Protein AF-A0A537NKT7-F1 (afdb_monomer_lite)

pLDDT: mean 94.71, std 3.95, range [68.19, 98.5]

Secondary structure (DSSP, 8-state):
-HHHHHHHSTT-HHHHHHHHHHHHHHHHHHHHHHHHHHHHHHT--HHHH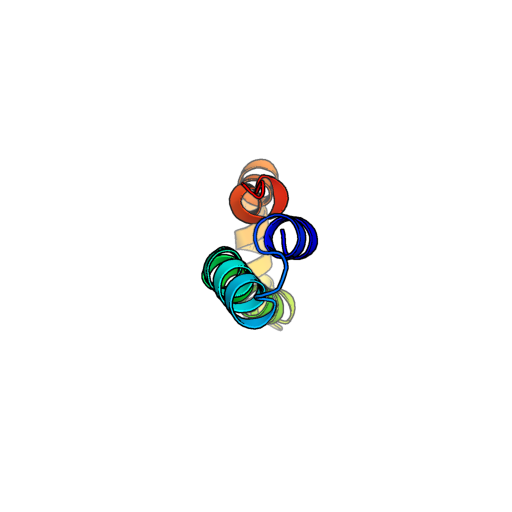HHHHHHHHHH-HHHHHHTTHHHHS----

Foldseek 3Di:
DLVVLCVVDPPCNVVSVVVVCVQCVVVVVVVVVVVVVVVVQVPDDDPSVVVSVVVDVVCDDVNVVVVCCSPVVDDRD

Structure (mmCIF, N/CA/C/O backbone):
data_AF-A0A537NKT7-F1
#
_entry.id   AF-A0A537NKT7-F1
#
loop_
_atom_site.group_PDB
_atom_site.id
_atom_site.type_symbol
_atom_site.label_atom_id
_atom_site.label_alt_id
_atom_site.label_comp_id
_atom_site.label_asym_id
_atom_site.label_entity_id
_atom_site.label_seq_id
_atom_site.pdbx_PDB_ins_code
_atom_site.Cartn_x
_atom_site.Cartn_y
_atom_site.Cartn_z
_atom_site.occupancy
_atom_site.B_iso_or_equiv
_atom_site.auth_seq_id
_atom_site.auth_comp_id
_atom_site.auth_asym_id
_atom_site.auth_atom_id
_atom_site.pdbx_PDB_model_num
ATOM 1 N N . MET A 1 1 ? -7.708 0.921 13.760 1.00 88.50 1 MET A N 1
ATOM 2 C CA . MET A 1 1 ? -8.847 0.167 13.191 1.00 88.50 1 MET A CA 1
ATOM 3 C C . MET A 1 1 ? -9.186 -1.040 14.048 1.00 88.50 1 MET A C 1
ATOM 5 O O . MET A 1 1 ? -10.167 -0.932 14.757 1.00 88.50 1 MET A O 1
ATOM 9 N N . LEU A 1 2 ? -8.377 -2.109 14.119 1.00 94.31 2 LEU A N 1
ATOM 10 C CA . LEU A 1 2 ? -8.728 -3.268 14.966 1.00 94.31 2 LEU A CA 1
ATOM 11 C C . LEU A 1 2 ? -8.923 -2.905 16.449 1.00 94.31 2 LEU A C 1
ATOM 13 O O . LEU A 1 2 ? -9.967 -3.202 17.008 1.00 94.31 2 LEU A O 1
ATOM 17 N N . ALA A 1 3 ? -7.970 -2.191 17.059 1.00 95.12 3 ALA A N 1
ATOM 18 C CA . ALA A 1 3 ? -8.106 -1.738 18.448 1.00 95.12 3 ALA A CA 1
ATOM 19 C C . ALA A 1 3 ? -9.359 -0.867 18.674 1.00 95.12 3 ALA A C 1
ATOM 21 O O . ALA A 1 3 ? -10.024 -1.006 19.692 1.00 95.12 3 ALA A O 1
ATOM 22 N N . ARG A 1 4 ? -9.719 -0.024 17.691 1.00 95.12 4 ARG A N 1
ATOM 23 C CA . ARG A 1 4 ? -10.958 0.772 17.712 1.00 95.12 4 ARG A CA 1
ATOM 24 C C . ARG A 1 4 ? -12.190 -0.140 17.698 1.00 95.12 4 ARG A C 1
ATOM 26 O O . ARG A 1 4 ? -13.049 0.012 18.551 1.00 95.12 4 ARG A O 1
ATOM 33 N N . ARG A 1 5 ? -12.244 -1.119 16.790 1.00 95.62 5 ARG A N 1
ATOM 34 C CA . ARG A 1 5 ? -13.362 -2.071 16.700 1.00 95.62 5 ARG A CA 1
ATOM 35 C C . ARG A 1 5 ? -13.509 -2.934 17.951 1.00 95.62 5 ARG A C 1
ATOM 37 O O . ARG A 1 5 ? -14.624 -3.140 18.405 1.00 95.62 5 ARG A O 1
ATOM 44 N N . LEU A 1 6 ? -12.400 -3.367 18.549 1.00 96.94 6 LEU A N 1
ATOM 45 C CA . LEU A 1 6 ? -12.418 -4.095 19.821 1.00 96.94 6 LEU A CA 1
ATOM 46 C C . LEU A 1 6 ? -12.942 -3.234 20.980 1.00 96.94 6 LEU A C 1
ATOM 48 O O . LEU A 1 6 ? -13.654 -3.747 21.834 1.00 96.94 6 LEU A O 1
ATOM 52 N N . ALA A 1 7 ? -12.619 -1.937 21.002 1.00 96.50 7 ALA A N 1
ATOM 53 C CA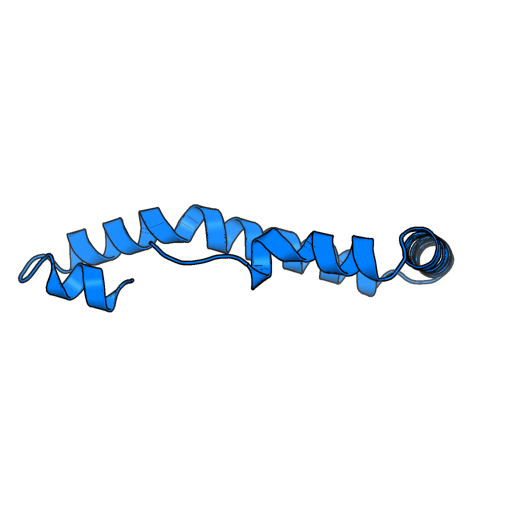 . ALA A 1 7 ? -13.133 -1.009 22.010 1.00 96.50 7 ALA A CA 1
ATOM 54 C C . ALA A 1 7 ? -14.624 -0.672 21.813 1.00 96.50 7 ALA A C 1
ATOM 56 O O . ALA A 1 7 ? -15.339 -0.486 22.790 1.00 96.50 7 ALA A O 1
ATOM 57 N N . GLU A 1 8 ? -15.096 -0.605 20.564 1.00 95.81 8 GLU A N 1
ATOM 58 C CA . GLU A 1 8 ? -16.506 -0.352 20.220 1.00 95.81 8 GLU A CA 1
ATOM 59 C C . GLU A 1 8 ? -17.416 -1.570 20.458 1.00 95.81 8 GLU A C 1
ATOM 61 O O . GLU A 1 8 ? -18.624 -1.405 20.612 1.00 95.81 8 GLU A O 1
ATOM 66 N N . MET A 1 9 ? -16.855 -2.785 20.491 1.00 95.69 9 MET A N 1
ATOM 67 C CA . MET A 1 9 ? -17.594 -4.048 20.627 1.00 95.69 9 MET A CA 1
ATOM 68 C C . MET A 1 9 ? -17.067 -4.888 21.807 1.00 95.69 9 MET A C 1
ATOM 70 O O . MET A 1 9 ? -16.555 -5.998 21.608 1.00 95.69 9 MET A O 1
ATOM 74 N N . PRO A 1 10 ? -17.155 -4.385 23.054 1.00 94.31 10 PRO A N 1
ATOM 75 C CA . PRO A 1 10 ? -16.693 -5.129 24.219 1.00 94.31 10 PRO A CA 1
ATOM 76 C C . PRO A 1 10 ? -17.496 -6.429 24.372 1.00 94.31 10 PRO A C 1
ATOM 78 O O . PRO A 1 10 ? -18.723 -6.421 24.356 1.00 94.31 10 PRO A O 1
ATOM 81 N N . GLY A 1 11 ? -16.798 -7.558 24.512 1.00 95.19 11 GLY A N 1
ATOM 82 C CA . GLY A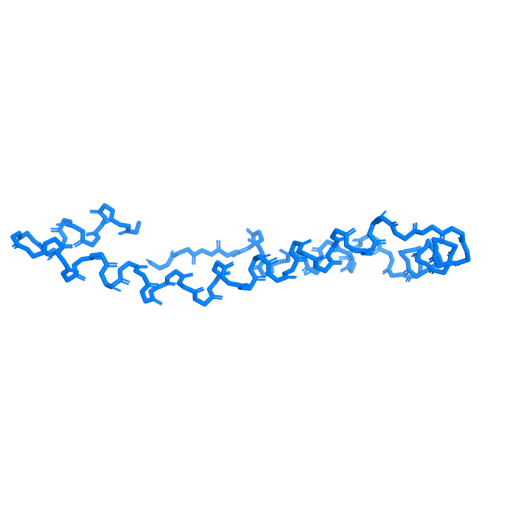 1 11 ? -17.417 -8.886 24.619 1.00 95.19 11 GLY A CA 1
ATOM 83 C C . GLY A 1 11 ? -17.726 -9.578 23.284 1.00 95.19 11 GLY A C 1
ATOM 84 O O . GLY A 1 11 ? -18.001 -10.774 23.299 1.00 95.19 11 GLY A O 1
ATOM 85 N N . ASP A 1 12 ? -17.595 -8.894 22.140 1.00 97.25 12 ASP A N 1
ATOM 86 C CA . ASP A 1 12 ? -17.732 -9.490 20.799 1.00 97.25 12 ASP A CA 1
ATOM 87 C C . ASP A 1 12 ? -16.460 -9.298 19.956 1.00 97.25 12 ASP A C 1
ATOM 89 O O . ASP A 1 12 ? -16.411 -8.589 18.946 1.00 97.25 12 ASP A O 1
ATOM 93 N N . ALA A 1 13 ? -15.387 -9.976 20.369 1.00 96.88 13 ALA A N 1
ATOM 94 C CA . ALA A 1 13 ? -14.118 -9.945 19.644 1.00 96.88 13 ALA A CA 1
ATOM 95 C C . ALA A 1 13 ? -14.246 -10.494 18.210 1.00 96.88 13 ALA A C 1
ATOM 97 O O . ALA A 1 13 ? -13.566 -10.023 17.297 1.00 96.88 13 ALA A O 1
ATOM 98 N N . SER A 1 14 ? -15.120 -11.481 17.987 1.00 97.75 14 SER A N 1
ATOM 99 C CA . SER A 1 14 ? -15.334 -12.058 16.658 1.00 97.75 14 SER A CA 1
ATOM 100 C C . SER A 1 14 ? -16.011 -11.071 15.704 1.00 97.75 14 SER A C 1
ATOM 102 O O . SER A 1 14 ? -15.582 -10.955 14.555 1.00 97.75 14 SER A O 1
ATOM 104 N N . GLY A 1 15 ? -17.033 -10.341 16.159 1.00 97.81 15 GLY A N 1
ATOM 105 C CA . GLY A 1 15 ? -17.649 -9.245 15.410 1.00 97.81 15 GLY A CA 1
ATOM 106 C C . GLY A 1 15 ? -16.647 -8.140 15.091 1.00 97.81 15 GLY A C 1
ATOM 107 O O . GLY A 1 15 ? -16.501 -7.766 13.927 1.00 97.81 15 GLY A O 1
ATOM 108 N N . ALA A 1 16 ? -15.858 -7.716 16.081 1.00 97.44 16 ALA A N 1
ATOM 109 C CA . ALA A 1 16 ? -14.833 -6.689 15.896 1.00 97.44 16 ALA A CA 1
ATOM 110 C C . ALA A 1 16 ? -13.789 -7.054 14.824 1.00 97.44 16 ALA A C 1
ATOM 112 O O . ALA A 1 16 ? -13.402 -6.207 14.013 1.00 97.44 16 ALA A O 1
ATOM 113 N N . VAL A 1 17 ? -13.330 -8.312 14.796 1.00 97.44 17 VAL A N 1
ATOM 114 C CA . VAL A 1 17 ? -12.376 -8.788 13.780 1.00 97.44 17 VAL A CA 1
ATOM 115 C C . VAL A 1 17 ? -13.018 -8.846 12.392 1.00 97.44 17 VAL A C 1
ATOM 117 O O . VAL A 1 17 ? -12.367 -8.452 11.425 1.00 97.44 17 VAL A O 1
ATOM 120 N N . ARG A 1 18 ? -14.287 -9.266 12.281 1.00 97.62 18 ARG A N 1
ATOM 121 C CA . ARG A 1 18 ? -15.026 -9.263 11.003 1.00 97.62 18 ARG A CA 1
ATOM 122 C C . ARG A 1 18 ? -15.209 -7.853 10.443 1.00 97.62 18 ARG A C 1
ATOM 124 O O . ARG A 1 18 ? -14.977 -7.639 9.256 1.00 97.62 18 ARG A O 1
ATOM 131 N N . GLU A 1 19 ? -15.553 -6.882 11.284 1.00 95.75 19 GLU A N 1
ATOM 132 C CA . GLU A 1 19 ? -15.664 -5.480 10.858 1.00 95.75 19 GLU A CA 1
ATOM 133 C C . GLU A 1 19 ? -14.306 -4.890 10.462 1.00 95.75 19 GLU A C 1
ATOM 135 O O . GLU A 1 19 ? -14.169 -4.217 9.442 1.00 95.75 19 GLU A O 1
ATOM 140 N N . TYR A 1 20 ? -13.251 -5.200 11.216 1.00 95.69 20 TYR A N 1
ATOM 141 C CA . TYR A 1 20 ? -11.893 -4.826 10.824 1.00 95.69 20 TYR A CA 1
ATOM 142 C C . TYR A 1 20 ? -11.492 -5.423 9.463 1.00 95.69 20 TYR A C 1
ATOM 144 O O . TYR A 1 20 ? -10.875 -4.741 8.635 1.00 95.69 20 TYR A O 1
ATOM 152 N N . GLU A 1 21 ? -11.821 -6.693 9.222 1.00 96.75 21 GLU A N 1
ATOM 153 C CA . GLU A 1 21 ? -11.569 -7.350 7.944 1.00 96.75 21 GLU A CA 1
ATOM 154 C C . GLU A 1 21 ? -12.336 -6.661 6.810 1.00 96.75 21 GLU A C 1
ATOM 156 O O . GLU A 1 21 ? -11.726 -6.334 5.788 1.00 96.75 21 GLU A O 1
ATOM 161 N N . SER A 1 22 ? -13.629 -6.374 6.998 1.00 94.62 22 SER A N 1
ATOM 162 C CA . SER A 1 22 ? -14.483 -5.736 5.988 1.00 94.62 22 SER A CA 1
ATOM 163 C C . SER A 1 22 ? -13.923 -4.372 5.545 1.00 94.62 22 SER A C 1
ATOM 165 O O . SER A 1 22 ? -13.834 -4.088 4.343 1.00 94.62 22 SER A O 1
ATOM 167 N N . GLU A 1 23 ? -13.420 -3.574 6.494 1.00 93.19 23 GLU A N 1
ATOM 168 C CA . GLU A 1 23 ? -12.785 -2.276 6.244 1.00 93.19 23 GLU A CA 1
ATOM 169 C C . GLU A 1 23 ? -11.462 -2.392 5.472 1.00 93.19 23 GLU A C 1
ATOM 171 O O . GLU A 1 23 ? -11.111 -1.532 4.654 1.00 93.19 23 GLU A O 1
ATOM 176 N N . ARG A 1 24 ? -10.676 -3.440 5.742 1.00 95.50 24 ARG A N 1
ATOM 177 C CA . ARG A 1 24 ? -9.288 -3.546 5.264 1.00 95.50 24 ARG A CA 1
ATOM 178 C C . ARG A 1 24 ? -9.133 -4.391 4.013 1.00 95.50 24 ARG A C 1
ATOM 180 O O . ARG A 1 24 ? -8.240 -4.095 3.213 1.00 95.50 24 ARG A O 1
ATOM 187 N N . TYR A 1 25 ? -9.986 -5.392 3.816 1.00 96.00 25 TYR A N 1
ATOM 188 C CA . TYR A 1 25 ? -9.825 -6.441 2.811 1.00 96.00 25 TYR A CA 1
ATOM 189 C C . TYR A 1 25 ? -9.595 -5.881 1.404 1.00 96.00 25 TYR A C 1
ATOM 191 O O . TYR A 1 25 ? -8.591 -6.170 0.747 1.00 96.00 25 TYR A O 1
ATOM 199 N N . ARG A 1 26 ? -10.489 -5.000 0.936 1.00 95.19 26 ARG A N 1
ATOM 200 C CA . ARG A 1 26 ? -10.401 -4.441 -0.426 1.00 95.19 26 ARG A CA 1
ATOM 201 C C . ARG A 1 26 ? -9.103 -3.657 -0.628 1.00 95.19 26 ARG A C 1
ATOM 203 O O . ARG A 1 26 ? -8.468 -3.743 -1.686 1.00 95.19 26 ARG A O 1
ATOM 210 N N . ARG A 1 27 ? -8.693 -2.900 0.393 1.00 95.88 27 ARG A N 1
ATOM 211 C CA . ARG A 1 27 ? -7.497 -2.056 0.361 1.00 95.88 27 ARG A CA 1
ATOM 212 C C . ARG A 1 27 ? -6.228 -2.899 0.331 1.00 95.88 27 ARG A C 1
ATOM 214 O O . ARG A 1 27 ? -5.385 -2.665 -0.537 1.00 95.88 27 ARG A O 1
ATOM 221 N N . THR A 1 28 ? -6.088 -3.865 1.235 1.00 97.19 28 THR A N 1
ATOM 222 C CA . THR A 1 28 ? -4.900 -4.729 1.322 1.00 97.19 28 THR A CA 1
ATOM 223 C C . THR A 1 28 ? -4.767 -5.617 0.087 1.00 97.19 28 THR A C 1
ATOM 225 O O . THR A 1 28 ? -3.677 -5.705 -0.480 1.00 97.19 28 THR A O 1
ATOM 228 N N . ALA A 1 29 ? -5.873 -6.152 -0.438 1.00 98.12 29 ALA A N 1
ATOM 229 C CA . ALA A 1 29 ? -5.876 -6.899 -1.693 1.00 98.12 29 ALA A CA 1
ATOM 230 C C . ALA A 1 29 ? -5.381 -6.046 -2.879 1.00 98.12 29 ALA A C 1
ATOM 232 O O . ALA A 1 29 ? -4.585 -6.509 -3.704 1.00 98.12 29 ALA A O 1
ATOM 233 N N . ARG A 1 30 ? -5.792 -4.769 -2.962 1.00 97.62 30 ARG A N 1
ATOM 234 C CA . ARG A 1 30 ? -5.280 -3.830 -3.978 1.00 97.62 30 ARG A CA 1
ATOM 235 C C . ARG A 1 30 ? -3.778 -3.571 -3.814 1.00 97.62 30 ARG A C 1
ATOM 237 O O . ARG A 1 30 ? -3.078 -3.545 -4.825 1.00 97.62 30 ARG A O 1
ATOM 244 N N . ILE A 1 31 ? -3.282 -3.417 -2.580 1.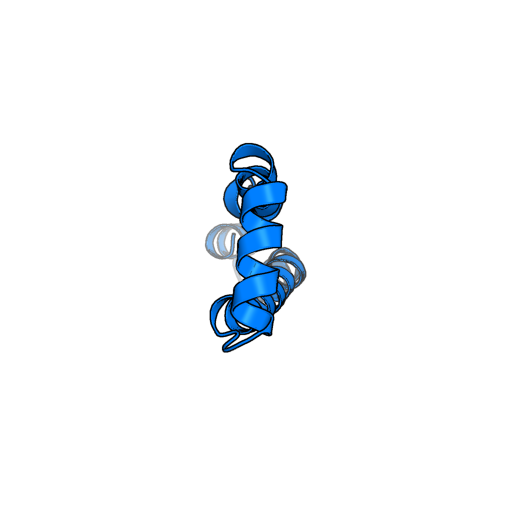00 98.00 31 ILE A N 1
ATOM 245 C CA . ILE A 1 31 ? -1.841 -3.257 -2.294 1.00 98.00 31 ILE A CA 1
ATOM 246 C C . ILE A 1 31 ? -1.060 -4.456 -2.818 1.00 98.00 31 ILE A C 1
ATOM 248 O O . ILE A 1 31 ? -0.133 -4.279 -3.603 1.00 98.00 31 ILE A O 1
ATOM 252 N N . GLN A 1 32 ? -1.465 -5.670 -2.447 1.00 98.50 32 GLN A N 1
ATOM 253 C CA . GLN A 1 32 ? -0.764 -6.891 -2.841 1.00 98.50 32 GLN A CA 1
ATOM 254 C C . GLN A 1 32 ? -0.731 -7.070 -4.364 1.00 98.50 32 GLN A C 1
ATOM 256 O O . GLN A 1 32 ? 0.317 -7.373 -4.936 1.00 98.50 32 GLN A O 1
ATOM 261 N N . ARG A 1 33 ? -1.856 -6.828 -5.055 1.00 98.31 33 ARG A N 1
ATOM 262 C CA . ARG A 1 33 ? -1.903 -6.862 -6.527 1.00 98.31 33 ARG A CA 1
ATOM 263 C C . ARG A 1 33 ? -0.972 -5.824 -7.154 1.00 98.31 33 ARG A C 1
ATOM 265 O O . ARG A 1 33 ? -0.277 -6.133 -8.122 1.00 98.31 33 ARG A O 1
ATOM 272 N N . ALA A 1 34 ? -0.941 -4.607 -6.611 1.00 97.31 34 ALA A N 1
ATOM 273 C CA . ALA A 1 34 ? -0.048 -3.559 -7.092 1.00 97.31 34 ALA A CA 1
ATOM 274 C C . ALA A 1 34 ? 1.428 -3.915 -6.866 1.00 97.31 34 ALA A C 1
ATOM 276 O O . ALA A 1 34 ? 2.220 -3.759 -7.791 1.00 97.31 34 ALA A O 1
ATOM 277 N N . ALA A 1 35 ? 1.777 -4.456 -5.696 1.00 97.44 35 ALA A N 1
ATOM 278 C CA . ALA A 1 35 ? 3.127 -4.908 -5.376 1.00 97.44 35 ALA A CA 1
ATOM 279 C C . ALA A 1 35 ? 3.596 -6.012 -6.335 1.00 97.44 35 ALA A C 1
ATOM 281 O O . ALA A 1 35 ? 4.657 -5.879 -6.935 1.00 97.44 35 ALA A O 1
ATOM 282 N N . ARG A 1 36 ? 2.767 -7.038 -6.586 1.00 98.31 36 ARG A N 1
ATOM 283 C CA . ARG A 1 36 ? 3.073 -8.094 -7.571 1.00 98.31 36 ARG A CA 1
ATOM 284 C C . ARG A 1 36 ? 3.274 -7.540 -8.981 1.00 98.31 36 ARG A C 1
ATOM 286 O O . ARG A 1 36 ? 4.180 -7.964 -9.694 1.00 98.31 36 ARG A O 1
ATOM 293 N N . ARG A 1 37 ? 2.441 -6.583 -9.406 1.00 96.25 37 ARG A N 1
ATOM 294 C CA . ARG A 1 37 ? 2.603 -5.928 -10.714 1.00 96.25 37 ARG A CA 1
ATOM 295 C C . ARG A 1 37 ? 3.910 -5.140 -10.785 1.00 96.25 37 ARG A C 1
ATOM 297 O O . ARG A 1 37 ? 4.632 -5.277 -11.764 1.00 96.25 37 ARG A O 1
ATOM 304 N N . ASN A 1 38 ? 4.211 -4.350 -9.758 1.00 95.69 38 ASN A N 1
ATOM 305 C CA . ASN A 1 38 ? 5.455 -3.592 -9.678 1.00 95.69 38 ASN A CA 1
ATOM 306 C C . ASN A 1 38 ? 6.669 -4.525 -9.692 1.00 95.69 38 ASN A C 1
ATOM 308 O O . ASN A 1 38 ? 7.583 -4.279 -10.466 1.00 95.69 38 ASN A O 1
ATOM 312 N N . GLY A 1 39 ? 6.648 -5.612 -8.916 1.00 96.44 39 GLY A N 1
ATOM 313 C CA . GLY A 1 39 ? 7.707 -6.622 -8.908 1.00 96.44 39 GLY A CA 1
ATOM 314 C C . GLY A 1 39 ? 8.020 -7.127 -10.314 1.00 96.44 39 GLY A C 1
ATOM 315 O O . GLY A 1 39 ? 9.165 -7.033 -10.738 1.00 96.44 39 GLY A O 1
ATOM 316 N N . ARG A 1 40 ? 6.998 -7.538 -11.080 1.00 96.06 40 ARG A N 1
ATOM 317 C CA . ARG A 1 40 ? 7.175 -7.952 -12.484 1.00 96.06 40 ARG A CA 1
ATOM 318 C C . ARG A 1 40 ? 7.781 -6.851 -13.356 1.00 96.06 40 ARG A C 1
ATOM 320 O O . ARG A 1 40 ? 8.730 -7.118 -14.073 1.00 96.06 40 ARG A O 1
ATOM 327 N N . ILE A 1 41 ? 7.268 -5.621 -13.271 1.00 94.12 41 ILE A N 1
ATOM 328 C CA . ILE A 1 41 ? 7.745 -4.490 -14.090 1.00 94.12 41 ILE A CA 1
ATOM 329 C C . ILE A 1 41 ? 9.205 -4.135 -13.775 1.00 94.12 41 ILE A C 1
ATOM 331 O O . ILE A 1 41 ? 9.982 -3.846 -14.681 1.00 94.12 41 ILE A O 1
ATOM 335 N N . TYR A 1 42 ? 9.591 -4.121 -12.499 1.00 91.81 42 TYR A N 1
ATOM 336 C CA . TYR A 1 42 ? 10.944 -3.727 -12.103 1.00 91.81 42 TYR A CA 1
ATOM 337 C C . TYR A 1 42 ? 11.991 -4.819 -12.336 1.00 91.81 42 TYR A C 1
ATOM 339 O O . TYR A 1 42 ? 13.158 -4.471 -12.478 1.00 91.81 42 TYR A O 1
ATOM 347 N N . HIS A 1 43 ? 11.579 -6.086 -12.437 1.00 95.81 43 HIS A N 1
ATOM 348 C CA . HIS A 1 43 ? 12.455 -7.218 -12.762 1.00 95.81 43 HIS A CA 1
ATOM 349 C C . HIS A 1 43 ? 12.449 -7.593 -14.256 1.00 95.81 43 HIS A C 1
ATOM 351 O O . HIS A 1 43 ? 13.014 -8.619 -14.622 1.00 95.81 43 HIS A O 1
ATOM 357 N N . MET A 1 44 ? 11.824 -6.791 -15.127 1.00 93.81 44 MET A N 1
ATOM 358 C CA . MET A 1 44 ? 11.965 -6.954 -16.580 1.00 93.81 44 MET A CA 1
ATOM 359 C C . MET A 1 44 ? 13.442 -6.869 -16.987 1.00 93.81 44 MET A C 1
ATOM 361 O O . MET A 1 44 ? 14.179 -6.025 -16.474 1.00 93.81 44 MET A O 1
ATOM 365 N N . GLY A 1 45 ? 13.852 -7.721 -17.929 1.00 94.06 45 GLY A N 1
ATOM 366 C CA . GLY A 1 45 ? 15.210 -7.786 -18.475 1.00 94.06 45 GLY A CA 1
ATOM 367 C C . GLY A 1 45 ? 15.244 -7.542 -19.985 1.00 94.06 45 GLY A C 1
ATOM 368 O O . GLY A 1 45 ? 14.205 -7.470 -20.641 1.00 94.06 45 GLY A O 1
ATOM 369 N N . GLY A 1 46 ? 16.446 -7.403 -20.549 1.00 94.31 46 GLY A N 1
ATOM 370 C CA . GLY A 1 46 ? 16.648 -7.283 -21.998 1.00 94.31 46 GLY A CA 1
ATOM 371 C C . GLY A 1 46 ? 15.830 -6.157 -22.647 1.00 94.31 46 GLY A C 1
ATOM 372 O O . GLY A 1 46 ? 15.774 -5.035 -22.138 1.00 94.31 46 GLY A O 1
ATOM 373 N N . ALA A 1 47 ? 15.178 -6.458 -23.772 1.00 94.75 47 ALA A N 1
ATOM 374 C CA . ALA A 1 47 ? 14.388 -5.488 -24.534 1.00 94.75 47 ALA A CA 1
ATOM 375 C C . ALA A 1 47 ? 13.216 -4.885 -23.729 1.00 94.75 47 ALA A C 1
ATOM 377 O O . ALA A 1 47 ? 12.907 -3.701 -23.871 1.00 94.75 47 ALA A O 1
ATOM 378 N N . GLU A 1 48 ? 12.598 -5.654 -22.829 1.00 93.56 48 GLU A N 1
ATOM 379 C CA . GLU A 1 48 ? 11.507 -5.157 -21.982 1.00 93.56 48 GLU A CA 1
ATOM 380 C C . GLU A 1 48 ? 11.997 -4.103 -20.979 1.00 93.56 48 GLU A C 1
ATOM 382 O O . GLU A 1 48 ? 11.319 -3.101 -20.741 1.00 93.56 48 GLU A O 1
ATOM 387 N N . ALA A 1 49 ? 13.207 -4.272 -20.431 1.00 94.50 49 ALA A N 1
ATOM 388 C CA . ALA A 1 49 ? 13.822 -3.293 -19.533 1.00 94.50 49 ALA A CA 1
ATOM 389 C C . ALA A 1 49 ? 14.092 -1.951 -20.235 1.00 94.50 49 ALA A C 1
ATOM 391 O O . ALA A 1 49 ? 13.934 -0.884 -19.625 1.00 94.50 49 ALA A O 1
ATOM 392 N N . PHE A 1 50 ? 14.461 -1.998 -21.519 1.00 96.00 50 PHE A N 1
ATOM 393 C CA . PHE A 1 50 ? 14.643 -0.810 -22.351 1.00 96.00 50 PHE A CA 1
ATOM 394 C C . PHE A 1 50 ? 13.314 -0.073 -22.559 1.00 96.00 50 PHE A C 1
ATOM 396 O O . PHE A 1 50 ? 13.206 1.107 -22.214 1.00 96.00 50 PHE A O 1
ATOM 403 N N . LEU A 1 51 ? 12.268 -0.784 -22.996 1.00 95.19 51 LEU A N 1
ATOM 404 C CA . LEU A 1 51 ? 10.926 -0.213 -23.166 1.00 95.19 51 LEU A CA 1
ATOM 405 C C . LEU A 1 51 ? 10.373 0.366 -21.856 1.00 95.19 51 LEU A C 1
ATOM 407 O O . LEU A 1 51 ? 9.842 1.477 -21.842 1.00 95.19 51 LEU A O 1
ATOM 411 N N . ARG A 1 52 ? 10.557 -0.336 -20.729 1.00 94.81 52 ARG A N 1
ATOM 412 C CA . ARG A 1 52 ? 10.194 0.152 -19.389 1.00 94.81 52 ARG A CA 1
ATOM 413 C C . ARG A 1 52 ? 10.894 1.471 -19.069 1.00 94.81 52 ARG A C 1
ATOM 415 O O . ARG A 1 52 ? 10.262 2.385 -18.548 1.00 94.81 52 ARG A O 1
ATOM 422 N N . THR A 1 53 ? 12.190 1.572 -19.351 1.00 95.00 53 THR A N 1
ATOM 423 C CA . THR A 1 53 ? 12.973 2.784 -19.071 1.00 95.00 53 THR A CA 1
ATOM 424 C C . THR A 1 53 ? 12.461 3.971 -19.883 1.00 95.00 53 THR A C 1
ATOM 426 O O . THR A 1 53 ? 12.191 5.023 -19.305 1.00 95.00 53 THR A O 1
ATOM 429 N N . LEU A 1 54 ? 12.214 3.784 -21.183 1.00 96.31 54 LEU A N 1
ATOM 430 C CA . LEU A 1 54 ? 11.623 4.822 -22.032 1.00 96.31 54 LEU A CA 1
ATOM 431 C C . LEU A 1 54 ? 10.236 5.252 -21.539 1.00 96.31 54 LEU A C 1
ATOM 433 O O . LEU A 1 54 ? 9.960 6.446 -21.433 1.00 96.31 54 LEU A O 1
ATOM 437 N N . ALA A 1 55 ? 9.386 4.293 -21.165 1.00 93.88 55 ALA A N 1
ATOM 438 C CA . ALA A 1 55 ? 8.063 4.583 -20.623 1.00 93.88 55 ALA A CA 1
ATOM 439 C C . ALA A 1 55 ? 8.128 5.380 -19.307 1.00 93.88 55 ALA A C 1
ATOM 441 O O . ALA A 1 55 ? 7.319 6.285 -19.096 1.00 93.88 55 ALA A O 1
ATOM 442 N N . LEU A 1 56 ? 9.084 5.073 -18.421 1.00 92.12 56 LEU A N 1
ATOM 443 C CA . LEU A 1 56 ? 9.281 5.804 -17.163 1.00 92.12 56 LEU A CA 1
ATOM 444 C C . LEU A 1 56 ? 9.769 7.239 -17.400 1.00 92.12 56 LEU A C 1
ATOM 446 O O . LEU A 1 56 ? 9.256 8.158 -16.763 1.00 92.12 56 LEU A O 1
ATOM 450 N N . ILE A 1 57 ? 10.706 7.438 -18.333 1.00 94.44 57 ILE A N 1
ATOM 451 C CA . ILE A 1 57 ? 11.194 8.772 -18.715 1.00 94.44 57 ILE A CA 1
ATOM 452 C C . ILE A 1 57 ? 10.046 9.605 -19.297 1.00 94.44 57 ILE A C 1
ATOM 454 O O . ILE A 1 57 ? 9.795 10.712 -18.826 1.00 94.44 57 ILE A O 1
ATOM 458 N N . ALA A 1 58 ? 9.297 9.050 -20.255 1.00 95.62 58 ALA A N 1
ATOM 459 C CA . ALA A 1 58 ? 8.171 9.733 -20.894 1.00 95.62 58 ALA A CA 1
ATOM 460 C C . ALA A 1 58 ? 7.031 10.067 -19.912 1.00 95.62 58 ALA A C 1
ATOM 462 O O . ALA A 1 58 ? 6.344 11.078 -20.064 1.00 95.62 58 ALA A O 1
ATOM 463 N N . MET A 1 59 ? 6.816 9.230 -18.891 1.00 93.81 59 MET A N 1
ATOM 464 C CA . MET A 1 59 ? 5.823 9.488 -17.846 1.00 93.81 59 MET A CA 1
ATOM 465 C C . MET A 1 59 ? 6.192 10.706 -16.989 1.00 93.81 59 MET A C 1
ATOM 467 O O . MET A 1 59 ? 5.304 11.485 -16.632 1.00 93.81 59 MET A O 1
ATOM 471 N N . GLY A 1 60 ? 7.478 10.875 -16.671 1.00 94.56 60 GLY A N 1
ATOM 472 C CA . GLY A 1 60 ? 7.987 11.954 -15.827 1.00 94.56 60 GLY A CA 1
ATOM 473 C C . GLY A 1 60 ? 7.660 11.798 -14.332 1.00 94.56 60 GLY A C 1
ATOM 474 O O . GLY A 1 60 ? 6.726 11.098 -13.926 1.00 94.56 60 GLY A O 1
ATOM 475 N N . GLY A 1 61 ? 8.433 12.490 -13.488 1.00 91.81 61 GLY A N 1
ATOM 476 C CA . GLY A 1 61 ? 8.400 12.334 -12.026 1.00 91.81 61 GLY A CA 1
ATOM 477 C C . GLY A 1 61 ? 7.040 12.632 -11.383 1.00 91.81 61 GLY A C 1
ATOM 478 O O . GLY A 1 61 ? 6.536 11.823 -10.609 1.00 91.81 61 GLY A O 1
ATOM 479 N N . ASN A 1 62 ? 6.387 13.739 -11.751 1.00 92.25 62 ASN A N 1
ATOM 480 C CA . ASN A 1 62 ? 5.107 14.126 -11.142 1.00 92.25 62 ASN A CA 1
ATOM 481 C C . ASN A 1 62 ? 3.989 13.108 -11.394 1.00 92.25 62 ASN A C 1
ATOM 483 O O . ASN A 1 62 ? 3.255 12.749 -10.473 1.00 92.25 62 ASN A O 1
ATOM 487 N N . ARG A 1 63 ? 3.847 12.603 -12.626 1.00 93.00 63 ARG A N 1
ATOM 488 C CA . ARG A 1 63 ? 2.832 11.576 -12.923 1.00 93.00 63 ARG A CA 1
ATOM 489 C C . ARG A 1 63 ? 3.173 10.248 -12.249 1.00 93.00 63 ARG A C 1
ATOM 491 O O . ARG A 1 63 ? 2.263 9.548 -11.808 1.00 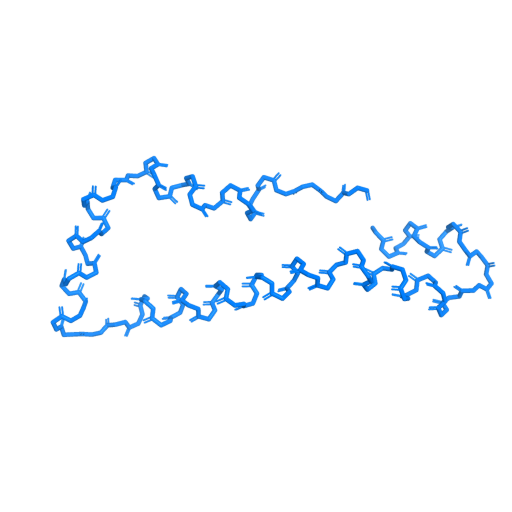93.00 63 ARG A O 1
ATOM 498 N N . MET A 1 64 ? 4.463 9.932 -12.126 1.00 91.19 64 MET A N 1
ATOM 499 C CA . MET A 1 64 ? 4.920 8.748 -11.405 1.00 91.19 64 MET A CA 1
ATOM 500 C C . MET A 1 64 ? 4.537 8.806 -9.919 1.00 91.19 64 MET A C 1
ATOM 502 O O . MET A 1 64 ? 3.991 7.832 -9.401 1.00 91.19 64 MET A O 1
ATOM 506 N N . LEU A 1 65 ? 4.745 9.949 -9.256 1.00 93.25 65 LEU A N 1
ATOM 507 C CA . LEU A 1 65 ? 4.349 10.159 -7.859 1.00 93.25 65 LEU A CA 1
ATOM 508 C C . LEU A 1 65 ? 2.830 10.069 -7.682 1.00 93.25 65 LEU A C 1
ATOM 510 O O . LEU A 1 65 ? 2.365 9.290 -6.850 1.00 93.25 65 LEU A O 1
ATOM 514 N N . ARG A 1 66 ? 2.057 10.747 -8.542 1.00 94.88 66 ARG A N 1
ATOM 515 C CA . ARG A 1 66 ? 0.582 10.719 -8.499 1.00 94.88 66 ARG A CA 1
ATOM 516 C C . ARG A 1 66 ? -0.009 9.314 -8.617 1.00 94.88 66 ARG A C 1
ATOM 518 O O . ARG A 1 66 ? -1.075 9.016 -8.080 1.00 94.88 66 ARG A O 1
ATOM 525 N N . ARG A 1 67 ? 0.693 8.388 -9.284 1.00 93.25 67 ARG A N 1
ATOM 526 C CA . ARG A 1 67 ? 0.282 6.975 -9.369 1.00 93.25 67 ARG A CA 1
ATOM 527 C C . ARG A 1 67 ? 0.238 6.283 -8.002 1.00 93.25 67 ARG A C 1
ATOM 529 O O . ARG A 1 67 ? -0.398 5.232 -7.886 1.00 93.25 67 ARG A O 1
ATOM 536 N N . TYR A 1 68 ? 0.902 6.835 -6.991 1.00 95.44 68 TYR A N 1
ATOM 537 C CA . TYR A 1 68 ? 0.922 6.323 -5.625 1.00 95.44 68 TYR A CA 1
ATOM 538 C C . TYR A 1 68 ? 0.022 7.101 -4.657 1.00 95.44 68 TYR A C 1
ATOM 540 O O . TYR A 1 68 ? -0.065 6.702 -3.498 1.00 95.44 68 TYR A O 1
ATOM 548 N N . ASP A 1 69 ? -0.731 8.109 -5.109 1.00 96.19 69 ASP A N 1
ATOM 549 C CA . ASP A 1 69 ? -1.634 8.883 -4.240 1.00 96.19 69 ASP A CA 1
ATOM 550 C C . ASP A 1 69 ? -2.674 7.984 -3.556 1.00 96.19 69 ASP A C 1
ATOM 552 O O . ASP A 1 69 ? -2.931 8.101 -2.363 1.00 96.19 69 ASP A O 1
ATOM 556 N N . TRP A 1 70 ? -3.212 6.988 -4.270 1.00 95.31 70 TRP A N 1
ATOM 557 C CA . TRP A 1 70 ? -4.137 6.005 -3.684 1.00 95.31 70 TRP A CA 1
ATOM 558 C C . TRP A 1 70 ? -3.489 5.123 -2.599 1.00 95.31 70 TRP A C 1
ATOM 560 O O . TRP A 1 70 ? -4.202 4.488 -1.817 1.00 95.31 70 TRP A O 1
ATOM 570 N N . LEU A 1 71 ? -2.155 5.012 -2.595 1.00 96.06 71 LEU A N 1
ATOM 571 C CA . LEU A 1 71 ? -1.389 4.228 -1.632 1.00 96.06 71 LEU A CA 1
ATOM 572 C C . LEU A 1 71 ? -0.982 5.083 -0.430 1.00 96.06 71 LEU A C 1
ATOM 574 O O . LEU A 1 71 ? -1.260 4.671 0.693 1.00 96.06 71 LEU A O 1
ATOM 578 N N . TYR A 1 72 ? -0.350 6.233 -0.663 1.00 95.00 72 TYR A N 1
ATOM 579 C CA . TYR A 1 72 ? 0.211 7.081 0.394 1.00 95.00 72 TYR A CA 1
ATOM 580 C C . TYR A 1 72 ? -0.761 8.147 0.909 1.00 95.00 72 TYR A C 1
ATOM 582 O O . TYR A 1 72 ? -0.680 8.522 2.071 1.00 95.00 72 TYR A O 1
ATOM 590 N N . GLY A 1 73 ? -1.727 8.582 0.101 1.00 94.56 73 GLY A N 1
ATOM 591 C CA . GLY A 1 73 ? -2.790 9.505 0.515 1.00 94.56 73 GLY A CA 1
ATOM 592 C C . GLY A 1 73 ? -3.979 8.824 1.200 1.00 94.56 73 GLY A C 1
ATOM 593 O O . GLY A 1 73 ? -4.961 9.480 1.535 1.00 94.56 73 GLY A O 1
ATOM 594 N N . TRP A 1 74 ? -3.932 7.504 1.394 1.00 93.56 74 TRP A N 1
ATOM 595 C CA . TRP A 1 74 ? -5.022 6.765 2.026 1.00 93.56 74 TRP A CA 1
ATOM 596 C C . TRP A 1 74 ? -5.103 7.064 3.522 1.00 93.56 74 TRP A C 1
ATOM 598 O O . TRP A 1 74 ? -4.120 6.894 4.242 1.00 93.56 74 TRP A O 1
ATOM 608 N N . LYS A 1 75 ? -6.304 7.407 3.993 1.00 90.12 75 LYS A N 1
ATOM 609 C CA . LYS A 1 75 ? -6.610 7.559 5.413 1.00 90.12 75 LYS A CA 1
ATOM 610 C C . LYS A 1 75 ? -7.652 6.515 5.833 1.00 90.12 75 LYS A C 1
ATOM 612 O O . LYS A 1 75 ? -8.677 6.400 5.157 1.00 90.12 75 LYS A O 1
ATOM 617 N N . PRO A 1 76 ? -7.385 5.726 6.885 1.00 80.69 76 PRO A N 1
ATOM 618 C CA . PRO A 1 76 ? -8.414 4.913 7.517 1.00 80.69 76 PRO A CA 1
ATOM 619 C C . PRO A 1 76 ? -9.511 5.814 8.098 1.00 80.69 76 PRO A C 1
ATOM 621 O O . PRO A 1 76 ? -9.175 6.839 8.688 1.00 80.69 76 PRO A O 1
ATOM 624 N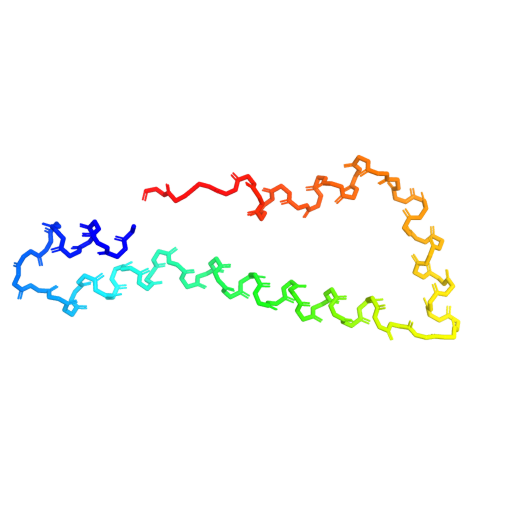 N . LEU A 1 77 ? -10.780 5.432 7.918 1.00 68.19 77 LEU A N 1
ATOM 625 C CA . LEU A 1 77 ? -11.917 6.038 8.620 1.00 68.19 77 LEU A CA 1
ATOM 626 C C . LEU A 1 77 ? -11.964 5.586 10.091 1.00 68.19 77 LEU A C 1
ATOM 628 O O . LEU A 1 77 ? -11.699 4.388 10.382 1.00 68.19 77 LEU A O 1
#

Radius of gyration: 18.71 Å; chains: 1; bounding box: 34×26×49 Å

Sequence (77 aa):
MLARRLAEMPGDASGAVREYESERYRRTARIQRAARRNGRIYHMGGAEAFLRTLALIAMGGNRMLRRYDWLYGWKPL